Protein AF-W9RQX9-F1 (afdb_monomer_lite)

Organism: NCBI:txid981085

Radius of gyration: 17.42 Å; chains: 1; bounding box: 32×31×43 Å

Foldseek 3Di:
DVPVVVVCVVPVPPDDPVVVCVVVVVVVVVVVCCCVPPVLVVCCVVPNNVVSVVVVVVVVVVVVVVVVVVVVVDPPVPPD

pLDDT: mean 82.2, std 16.22, range [45.97, 96.62]

Structure (mmCIF, N/CA/C/O backbone):
data_AF-W9RQX9-F1
#
_entry.id   AF-W9RQX9-F1
#
loop_
_atom_site.group_PDB
_atom_site.id
_atom_site.type_symbol
_atom_site.label_atom_id
_atom_site.label_alt_id
_atom_site.label_comp_id
_atom_site.label_asym_id
_atom_site.label_entity_id
_atom_site.label_seq_id
_atom_site.pdbx_PDB_ins_code
_atom_site.Cartn_x
_atom_site.Cartn_y
_atom_site.Cartn_z
_atom_site.occupancy
_atom_site.B_iso_or_equiv
_atom_site.auth_seq_id
_atom_site.auth_comp_id
_atom_site.auth_asym_id
_atom_site.auth_atom_id
_atom_site.pdbx_PDB_model_num
ATOM 1 N N . MET A 1 1 ? 0.405 -20.962 -22.462 1.00 50.44 1 MET A N 1
ATOM 2 C CA . MET A 1 1 ? 0.721 -20.335 -23.768 1.00 50.44 1 MET A CA 1
ATOM 3 C C . MET A 1 1 ? -0.254 -19.232 -24.217 1.00 50.44 1 MET A C 1
ATOM 5 O O . MET A 1 1 ? 0.061 -18.543 -25.171 1.00 50.44 1 MET A O 1
ATOM 9 N N . MET A 1 2 ? -1.406 -19.007 -23.560 1.00 45.97 2 MET A N 1
ATOM 10 C CA . MET A 1 2 ? -2.360 -17.944 -23.957 1.00 45.97 2 MET A CA 1
ATOM 11 C C . MET A 1 2 ? -2.189 -16.620 -23.176 1.00 45.97 2 MET A C 1
ATOM 13 O O . MET A 1 2 ? -2.632 -15.573 -23.632 1.00 45.97 2 MET A O 1
ATOM 17 N N . VAL A 1 3 ? -1.522 -16.651 -22.014 1.00 53.34 3 VAL A N 1
ATOM 18 C CA . VAL A 1 3 ? -1.368 -15.487 -21.114 1.00 53.34 3 VAL A CA 1
ATOM 19 C C . VAL A 1 3 ? -0.229 -14.553 -21.555 1.00 53.34 3 VAL A C 1
ATOM 21 O O . VAL A 1 3 ? -0.382 -13.335 -21.504 1.00 53.34 3 VAL A O 1
ATOM 24 N N . THR A 1 4 ? 0.870 -15.102 -22.083 1.00 54.78 4 THR A N 1
ATOM 25 C CA . THR A 1 4 ? 2.048 -14.337 -22.539 1.00 54.78 4 THR A CA 1
ATOM 26 C C . THR A 1 4 ? 1.714 -13.358 -23.670 1.00 54.78 4 THR A C 1
ATOM 28 O O . THR A 1 4 ? 2.217 -12.238 -23.691 1.00 54.78 4 THR A O 1
ATOM 31 N N . PHE A 1 5 ? 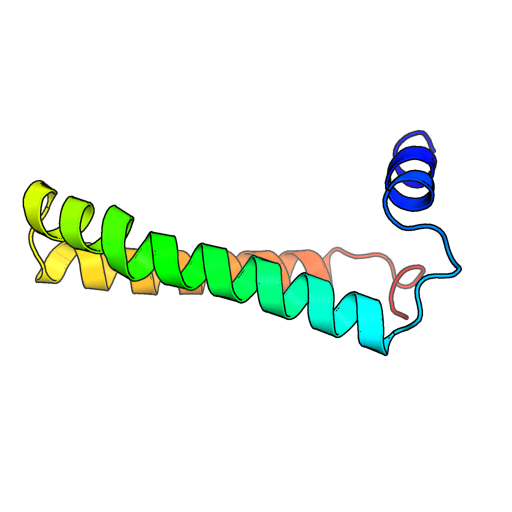0.786 -13.729 -24.559 1.00 51.09 5 PHE A N 1
ATOM 32 C CA . PHE A 1 5 ? 0.338 -12.863 -25.652 1.00 51.09 5 PHE A CA 1
ATOM 33 C C . PHE A 1 5 ? -0.376 -11.598 -25.166 1.00 51.09 5 PHE A C 1
ATOM 35 O O . PHE A 1 5 ? -0.355 -10.601 -25.865 1.00 51.09 5 PHE A O 1
ATOM 42 N N . ARG A 1 6 ? -1.004 -11.581 -23.987 1.00 50.59 6 ARG A N 1
ATOM 43 C CA . ARG A 1 6 ? -1.786 -10.410 -23.556 1.00 50.59 6 ARG A CA 1
ATOM 44 C C . ARG A 1 6 ? -0.928 -9.366 -22.841 1.00 50.59 6 ARG A C 1
ATOM 46 O O . ARG A 1 6 ? -1.138 -8.176 -23.042 1.00 50.59 6 ARG A O 1
ATOM 53 N N . ALA A 1 7 ? 0.065 -9.812 -22.072 1.00 53.38 7 ALA A N 1
ATOM 54 C CA . ALA A 1 7 ? 1.034 -8.930 -21.424 1.00 53.38 7 ALA A CA 1
ATOM 55 C C . ALA A 1 7 ? 1.963 -8.249 -22.444 1.00 53.38 7 ALA A C 1
ATOM 57 O O . ALA A 1 7 ? 2.192 -7.052 -22.331 1.00 53.38 7 ALA A O 1
ATOM 58 N N . ALA A 1 8 ? 2.402 -8.968 -23.483 1.00 54.75 8 ALA A N 1
ATOM 59 C CA . ALA A 1 8 ? 3.260 -8.423 -24.541 1.00 54.75 8 ALA A CA 1
ATOM 60 C C . ALA A 1 8 ? 2.572 -7.369 -25.435 1.00 54.75 8 ALA A C 1
ATOM 62 O O . ALA A 1 8 ? 3.242 -6.536 -26.037 1.00 54.75 8 ALA A O 1
ATOM 63 N N . TYR A 1 9 ? 1.237 -7.391 -25.529 1.00 54.69 9 TYR A N 1
ATOM 64 C CA . TYR A 1 9 ? 0.467 -6.345 -26.218 1.00 54.69 9 TYR A CA 1
ATOM 65 C C . TYR A 1 9 ? 0.138 -5.155 -25.305 1.00 54.69 9 TYR A C 1
ATOM 67 O O . TYR A 1 9 ? -0.037 -4.045 -25.800 1.00 54.69 9 TYR A O 1
ATOM 75 N N . LEU A 1 10 ? 0.037 -5.375 -23.988 1.00 62.47 10 LEU A N 1
ATOM 76 C CA . LEU A 1 10 ? -0.205 -4.315 -23.003 1.00 62.47 10 LEU A CA 1
ATOM 77 C C . LEU A 1 10 ? 1.083 -3.535 -22.678 1.00 62.47 10 LEU A C 1
ATOM 79 O O . LEU A 1 10 ? 1.046 -2.320 -22.511 1.00 62.47 10 LEU A O 1
ATOM 83 N N . PHE A 1 11 ? 2.215 -4.238 -22.633 1.00 62.09 11 PHE A N 1
ATOM 84 C CA . PHE A 1 11 ? 3.563 -3.697 -22.513 1.00 62.09 11 PHE A CA 1
ATOM 85 C C . PHE A 1 11 ? 4.331 -4.085 -23.776 1.00 62.09 11 PHE A C 1
ATOM 87 O O . PHE A 1 11 ? 4.915 -5.173 -23.816 1.00 62.09 11 PHE A O 1
ATOM 94 N N . PRO A 1 12 ? 4.311 -3.251 -24.834 1.00 58.50 12 PRO A N 1
ATOM 95 C CA . PRO A 1 12 ? 5.151 -3.508 -25.990 1.00 58.50 12 PRO A CA 1
ATOM 96 C C . PRO A 1 12 ? 6.592 -3.622 -25.494 1.00 58.50 12 PRO A C 1
ATOM 98 O O . PRO A 1 12 ? 7.041 -2.806 -24.687 1.00 58.50 12 PRO A O 1
ATOM 101 N N . SER A 1 13 ? 7.320 -4.628 -25.975 1.00 58.44 13 SER A N 1
ATOM 102 C CA . SER A 1 13 ? 8.716 -4.944 -25.628 1.00 58.44 13 SER A CA 1
ATOM 103 C C . SER A 1 13 ? 9.732 -3.845 -26.008 1.00 58.44 13 SER A C 1
ATOM 105 O O . SER A 1 13 ? 10.921 -4.107 -26.143 1.00 58.44 13 SER A O 1
ATOM 107 N N . SER A 1 14 ? 9.256 -2.616 -26.211 1.00 59.28 14 SER A N 1
ATOM 108 C CA . SER A 1 14 ? 9.966 -1.409 -26.618 1.00 59.28 14 SER A CA 1
ATOM 109 C C . SER A 1 14 ? 9.717 -0.211 -25.687 1.00 59.28 14 SER A C 1
ATOM 111 O O . SER A 1 14 ? 10.104 0.903 -26.036 1.00 59.28 14 SER A O 1
ATOM 113 N N . LEU A 1 15 ? 9.034 -0.381 -24.546 1.00 66.81 15 LEU A N 1
ATOM 114 C CA . LEU A 1 15 ? 8.969 0.672 -23.526 1.00 66.81 15 LEU A CA 1
ATOM 115 C C . LEU A 1 15 ? 10.349 0.826 -22.886 1.00 66.81 15 LEU A C 1
ATOM 117 O O . LEU A 1 15 ? 10.907 -0.152 -22.389 1.00 6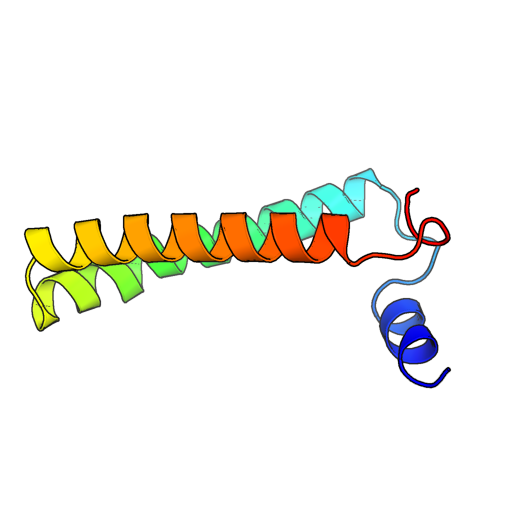6.81 15 LEU A O 1
ATOM 121 N N . SER A 1 16 ? 10.900 2.044 -22.908 1.00 79.31 16 SER A N 1
ATOM 122 C CA . SER A 1 16 ? 12.165 2.298 -22.224 1.00 79.31 16 SER A CA 1
ATOM 123 C C . SER A 1 16 ? 11.985 2.075 -20.715 1.00 79.31 16 SER A C 1
ATOM 125 O O . SER A 1 16 ? 10.929 2.438 -20.176 1.00 79.31 16 SER A O 1
ATOM 127 N N . PRO A 1 17 ? 12.978 1.481 -20.028 1.00 81.00 17 PRO A N 1
ATOM 128 C CA . PRO A 1 17 ? 12.907 1.221 -18.592 1.00 81.00 17 PRO A CA 1
ATOM 129 C C . PRO A 1 17 ? 12.514 2.462 -17.786 1.00 81.00 17 PRO A C 1
ATOM 131 O O . PRO A 1 17 ? 11.671 2.363 -16.899 1.00 81.00 17 PRO A O 1
ATOM 134 N N . GLU A 1 18 ? 12.997 3.650 -18.169 1.00 85.75 18 GLU A N 1
ATOM 135 C CA . GLU A 1 18 ? 12.649 4.899 -17.482 1.00 85.75 18 GLU A CA 1
ATOM 136 C C . GLU A 1 18 ? 11.154 5.240 -17.572 1.00 85.75 18 GLU A C 1
ATOM 138 O O . GLU A 1 18 ? 10.562 5.733 -16.611 1.00 85.75 18 GLU A O 1
ATOM 143 N N . ILE A 1 19 ? 10.517 4.983 -18.719 1.00 85.88 19 ILE A N 1
ATOM 144 C CA . ILE A 1 19 ? 9.081 5.239 -18.888 1.00 85.88 19 ILE A CA 1
ATOM 145 C C . ILE A 1 19 ? 8.283 4.202 -18.101 1.00 85.88 19 ILE A C 1
ATOM 147 O O . ILE A 1 19 ? 7.278 4.553 -17.486 1.00 85.88 19 ILE A O 1
ATOM 151 N N . LEU A 1 20 ? 8.721 2.941 -18.084 1.00 85.88 20 LEU A N 1
ATOM 152 C CA . LEU A 1 20 ? 8.052 1.888 -17.323 1.00 85.88 20 LEU A CA 1
ATOM 153 C C . LEU A 1 20 ? 8.105 2.162 -15.816 1.00 85.88 20 LEU A C 1
ATOM 155 O O . LEU A 1 20 ? 7.072 2.099 -15.153 1.00 85.88 20 LEU A O 1
ATOM 159 N N . GLU A 1 21 ? 9.270 2.527 -15.286 1.00 88.00 21 GLU A N 1
ATOM 160 C CA . GLU A 1 21 ? 9.440 2.922 -13.885 1.00 88.00 21 GLU A CA 1
ATOM 161 C C . GLU A 1 21 ? 8.599 4.157 -13.545 1.00 88.00 21 GLU A C 1
ATOM 163 O O . GLU A 1 21 ? 7.903 4.172 -12.528 1.00 88.00 21 GLU A O 1
ATOM 168 N N . GLY A 1 22 ? 8.584 5.165 -14.425 1.00 90.12 22 GLY A N 1
ATOM 169 C CA . GLY A 1 22 ? 7.751 6.358 -14.263 1.00 90.12 22 GLY A CA 1
ATOM 170 C C . GLY A 1 22 ? 6.251 6.048 -14.257 1.00 90.12 22 GLY A C 1
ATOM 171 O O . GLY A 1 22 ? 5.511 6.550 -13.407 1.00 90.12 22 GLY A O 1
ATOM 172 N N . LEU A 1 23 ? 5.789 5.180 -15.159 1.00 90.44 23 LEU A N 1
ATOM 173 C CA . LEU A 1 23 ? 4.394 4.740 -15.222 1.00 90.44 23 LEU A CA 1
ATOM 174 C C . LEU A 1 23 ? 4.010 3.930 -13.980 1.00 90.44 23 LEU A C 1
ATOM 176 O O . LEU A 1 23 ? 3.006 4.250 -13.342 1.00 90.44 23 LEU A O 1
ATOM 180 N N . LEU A 1 24 ? 4.816 2.941 -13.586 1.00 90.69 24 LEU A N 1
ATOM 181 C CA . LEU A 1 24 ? 4.569 2.130 -12.388 1.00 90.69 24 LEU A CA 1
ATOM 182 C C . LEU A 1 24 ? 4.578 2.985 -11.116 1.00 90.69 24 LEU A C 1
ATOM 184 O O . LEU A 1 24 ? 3.686 2.844 -10.278 1.00 90.69 24 LEU A O 1
ATOM 188 N N . GLY A 1 25 ? 5.523 3.920 -11.001 1.00 93.38 25 GLY A N 1
ATOM 189 C CA . GLY A 1 25 ? 5.591 4.873 -9.896 1.00 93.38 25 GLY A CA 1
ATOM 190 C C . GLY A 1 25 ? 4.369 5.790 -9.836 1.00 93.38 25 GLY A C 1
ATOM 191 O O . GLY A 1 25 ? 3.797 5.977 -8.764 1.00 93.38 25 GLY A O 1
ATOM 192 N N . SER A 1 26 ? 3.912 6.314 -10.979 1.00 94.81 26 SER A N 1
ATOM 193 C CA . SER A 1 26 ? 2.719 7.172 -11.029 1.00 94.81 26 SER A CA 1
ATOM 194 C C . SER A 1 26 ? 1.440 6.433 -10.622 1.00 94.81 26 SER A C 1
ATOM 196 O O . SER A 1 26 ? 0.695 6.922 -9.772 1.00 94.81 26 SER A O 1
ATOM 198 N N . VAL A 1 27 ? 1.206 5.230 -11.155 1.00 94.94 27 VAL A N 1
ATOM 199 C CA . VAL A 1 27 ? 0.022 4.418 -10.828 1.00 94.94 27 VAL A CA 1
ATOM 200 C C . VAL A 1 27 ? 0.065 3.965 -9.369 1.00 94.94 27 VAL A C 1
ATOM 202 O O . VAL A 1 27 ? -0.939 4.072 -8.662 1.00 94.94 27 VAL A O 1
ATOM 205 N N . GLY A 1 28 ? 1.233 3.524 -8.891 1.00 93.94 28 GLY A N 1
ATOM 206 C CA . GLY A 1 28 ? 1.441 3.181 -7.484 1.00 93.94 28 GLY A CA 1
ATOM 207 C C . GLY A 1 28 ? 1.178 4.368 -6.555 1.00 93.94 28 GLY A C 1
ATOM 208 O O . GLY A 1 28 ? 0.494 4.220 -5.542 1.00 93.94 28 GLY A O 1
ATOM 209 N N . GLY A 1 29 ? 1.642 5.562 -6.933 1.00 94.25 29 GLY A N 1
ATOM 210 C CA . GLY A 1 29 ? 1.418 6.802 -6.192 1.00 94.25 29 GLY A CA 1
ATOM 211 C C . GLY A 1 29 ? -0.058 7.192 -6.099 1.00 94.25 29 GLY A C 1
ATOM 212 O O . GLY A 1 29 ? -0.541 7.489 -5.006 1.00 94.25 29 GLY A O 1
ATOM 213 N N . VAL A 1 30 ? -0.801 7.137 -7.210 1.00 96.44 30 VAL A N 1
ATOM 214 C CA . VAL A 1 30 ? -2.250 7.416 -7.218 1.00 96.44 30 VAL A CA 1
ATOM 215 C C . VAL A 1 30 ? -2.997 6.425 -6.327 1.00 96.44 30 VAL A C 1
ATOM 217 O O . VAL A 1 30 ? -3.830 6.836 -5.520 1.00 96.44 30 VAL A O 1
ATOM 220 N N . MET A 1 31 ? -2.670 5.133 -6.408 1.00 94.44 31 MET A N 1
ATOM 221 C CA . MET A 1 31 ? -3.319 4.113 -5.584 1.00 94.44 31 MET A CA 1
ATOM 222 C C . MET A 1 31 ? -3.027 4.307 -4.089 1.00 94.44 31 MET A C 1
ATOM 224 O O . MET A 1 31 ? -3.936 4.186 -3.265 1.00 94.44 31 MET A O 1
ATOM 228 N N . ALA A 1 32 ? -1.791 4.664 -3.726 1.00 93.94 32 ALA A N 1
ATOM 229 C CA . ALA A 1 32 ? -1.432 4.993 -2.347 1.00 93.94 32 ALA A CA 1
ATOM 230 C C . ALA A 1 32 ? -2.194 6.229 -1.842 1.00 93.94 32 ALA A C 1
ATOM 232 O O . ALA A 1 32 ? -2.736 6.204 -0.737 1.00 93.94 32 ALA A O 1
ATOM 233 N N . PHE A 1 33 ? -2.294 7.282 -2.659 1.00 94.56 33 PHE A N 1
ATOM 234 C CA . PHE A 1 33 ? -3.036 8.494 -2.313 1.00 94.56 33 PHE A CA 1
ATOM 235 C C . PHE A 1 33 ? -4.525 8.212 -2.081 1.00 94.56 33 PHE A C 1
ATOM 237 O O . PHE A 1 33 ? -5.044 8.552 -1.021 1.00 94.56 33 PHE A O 1
ATOM 244 N N . LEU A 1 34 ? -5.196 7.536 -3.019 1.00 94.19 34 LEU A N 1
ATOM 245 C CA . LEU A 1 34 ? -6.613 7.173 -2.882 1.00 94.19 34 LEU A CA 1
ATOM 246 C C . LEU A 1 34 ? -6.846 6.276 -1.662 1.00 94.19 34 LEU A C 1
ATOM 248 O O . LEU A 1 34 ? -7.797 6.472 -0.907 1.00 94.19 34 LEU A O 1
ATOM 252 N N . THR A 1 35 ? -5.943 5.328 -1.408 1.00 92.19 35 THR A N 1
ATOM 253 C CA . THR A 1 35 ? -6.056 4.455 -0.235 1.00 92.19 35 THR A CA 1
ATOM 254 C C . THR A 1 35 ? -5.949 5.253 1.063 1.00 92.19 35 THR A C 1
ATOM 256 O O . THR A 1 35 ? -6.745 5.039 1.969 1.00 92.19 35 THR A O 1
ATOM 259 N N . LEU A 1 36 ? -5.006 6.193 1.167 1.00 91.62 36 LEU A N 1
ATOM 260 C CA . LEU A 1 36 ? -4.815 6.995 2.380 1.00 91.62 36 LEU A CA 1
ATOM 261 C C . LEU A 1 36 ? -5.867 8.094 2.561 1.00 91.62 36 LEU A C 1
ATOM 263 O O . LEU A 1 36 ? -6.174 8.440 3.698 1.00 91.62 36 LEU A O 1
ATOM 267 N N . HIS A 1 37 ? -6.394 8.652 1.471 1.00 91.88 37 HIS A N 1
ATOM 268 C CA . HIS A 1 37 ? -7.310 9.792 1.510 1.00 91.88 37 HIS A CA 1
ATOM 269 C C . HIS A 1 37 ? -8.789 9.388 1.477 1.00 91.88 37 HIS A C 1
ATOM 271 O O . HIS A 1 37 ? -9.628 10.105 2.009 1.00 91.88 37 HIS A O 1
ATOM 277 N N . GLU A 1 38 ? -9.129 8.249 0.876 1.00 90.62 38 GLU A N 1
ATOM 278 C CA . GLU A 1 38 ? -10.521 7.805 0.753 1.00 90.62 38 GLU A CA 1
ATOM 279 C C . GLU A 1 38 ? -10.772 6.527 1.546 1.00 90.62 38 GLU A C 1
ATOM 281 O O . GLU A 1 38 ? -11.630 6.497 2.429 1.00 90.62 38 GLU A O 1
ATOM 286 N N . MET A 1 39 ? -9.998 5.470 1.283 1.00 91.75 39 MET A N 1
ATOM 287 C CA . MET A 1 39 ? -10.289 4.155 1.864 1.00 91.75 39 MET A CA 1
ATOM 288 C C . MET A 1 39 ? -9.923 4.062 3.350 1.00 91.75 39 MET A C 1
ATOM 290 O O . MET A 1 39 ? -10.657 3.453 4.127 1.00 91.75 39 MET A O 1
ATOM 294 N N . LEU A 1 40 ? -8.809 4.667 3.769 1.00 90.56 40 LEU A N 1
ATOM 295 C CA . LEU A 1 40 ? -8.349 4.644 5.157 1.00 90.56 40 LEU A CA 1
ATOM 296 C C . LEU A 1 40 ? -9.251 5.476 6.085 1.00 90.56 40 LEU A C 1
ATOM 298 O O . LEU A 1 40 ? -9.614 4.950 7.139 1.00 90.56 40 LEU A O 1
ATOM 302 N N . PRO A 1 41 ? -9.683 6.704 5.723 1.00 91.06 41 PRO A N 1
ATOM 303 C CA . PRO A 1 41 ? -10.651 7.450 6.524 1.00 91.06 41 PRO A CA 1
ATOM 304 C C . PRO A 1 41 ? -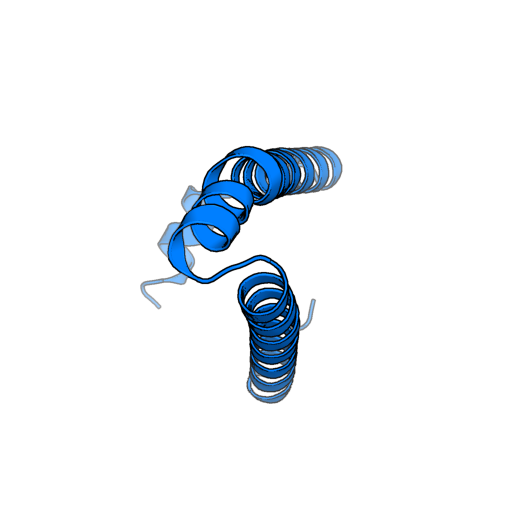11.995 6.730 6.606 1.00 91.06 41 PRO A C 1
ATOM 306 O O . PRO A 1 41 ? -12.537 6.598 7.697 1.00 91.06 41 PRO A O 1
ATOM 309 N N . LEU A 1 42 ? -12.471 6.140 5.503 1.00 91.62 42 LEU A N 1
ATOM 310 C CA . LEU A 1 42 ? -13.682 5.317 5.521 1.00 91.62 42 LEU A CA 1
ATOM 311 C C . LEU A 1 42 ? -13.546 4.111 6.467 1.00 91.62 42 LEU A C 1
ATOM 313 O O . LEU A 1 42 ? -14.471 3.788 7.210 1.00 91.62 42 LEU A O 1
ATOM 317 N N . ALA A 1 43 ? -12.385 3.449 6.483 1.00 91.31 43 ALA A N 1
ATOM 318 C CA . ALA A 1 43 ? -12.112 2.356 7.415 1.00 91.31 43 ALA A CA 1
ATOM 319 C C . ALA A 1 43 ? -12.038 2.837 8.876 1.00 91.31 43 ALA A C 1
ATOM 321 O O . ALA A 1 43 ? -12.444 2.106 9.785 1.00 91.31 43 ALA A O 1
ATOM 322 N N . PHE A 1 44 ? -11.542 4.056 9.114 1.00 94.56 44 PHE A N 1
ATOM 323 C CA . PHE A 1 44 ? -11.548 4.687 10.436 1.00 94.56 44 PHE A CA 1
ATOM 324 C C . PHE A 1 44 ? -12.968 4.990 10.904 1.00 94.56 44 PHE A C 1
ATOM 326 O O . PHE A 1 44 ? -13.282 4.675 12.052 1.00 94.56 44 PHE A O 1
ATOM 333 N N . ASP A 1 45 ? -13.820 5.503 10.020 1.00 93.31 45 ASP A N 1
ATOM 334 C CA . ASP A 1 45 ? -15.225 5.787 10.315 1.00 93.31 45 ASP A CA 1
ATOM 335 C C . ASP A 1 45 ? -16.036 4.503 10.547 1.00 93.31 45 ASP A C 1
ATOM 337 O O . ASP A 1 45 ? -16.914 4.471 11.408 1.00 93.31 45 ASP A O 1
ATOM 341 N N . TYR A 1 46 ? -15.723 3.418 9.830 1.00 92.44 46 TYR A N 1
ATOM 342 C CA . TYR A 1 46 ? -16.455 2.152 9.932 1.00 92.44 46 TYR A CA 1
ATOM 343 C C . TYR A 1 46 ? -16.034 1.278 11.126 1.00 92.44 46 TYR A C 1
ATOM 345 O O . TYR A 1 46 ? -16.882 0.764 11.853 1.00 92.44 46 TYR A O 1
ATOM 353 N N . ALA A 1 47 ? -14.728 1.072 11.331 1.00 90.12 47 ALA A N 1
ATOM 354 C CA . ALA A 1 47 ? -14.192 0.106 12.304 1.00 90.12 47 ALA A CA 1
ATOM 355 C C . ALA A 1 47 ? -13.402 0.751 13.459 1.00 90.12 47 ALA A C 1
ATOM 357 O O . ALA A 1 47 ? -12.988 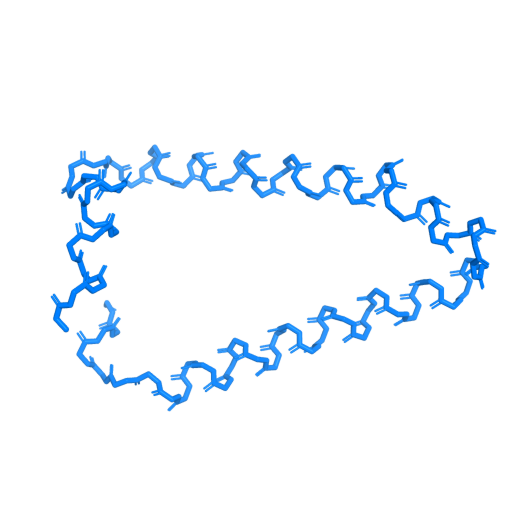0.064 14.399 1.00 90.12 47 ALA A O 1
ATOM 358 N N . GLY A 1 48 ? -13.173 2.062 13.401 1.00 91.19 48 GLY A N 1
ATOM 359 C CA . GLY A 1 48 ? -12.337 2.790 14.345 1.00 91.19 48 GLY A CA 1
ATOM 360 C C . GLY A 1 48 ? -10.845 2.731 14.006 1.00 91.19 48 GLY A C 1
ATOM 361 O O . GLY A 1 48 ? -10.303 1.737 13.513 1.00 91.19 48 GLY A O 1
ATOM 362 N N . GLN A 1 49 ? -10.140 3.806 14.356 1.00 89.44 49 GLN A N 1
ATOM 363 C CA . GLN A 1 49 ? -8.739 4.038 13.990 1.00 89.44 49 GLN A CA 1
ATOM 364 C C . GLN A 1 49 ? -7.789 2.898 14.403 1.00 89.44 49 GLN A C 1
ATOM 366 O O . GLN A 1 49 ? -6.965 2.443 13.612 1.00 89.44 49 GLN A O 1
ATOM 371 N N . LYS A 1 50 ? -7.913 2.383 15.636 1.00 89.50 50 LYS A N 1
ATOM 372 C CA . LYS A 1 50 ? -7.014 1.330 16.147 1.00 89.50 50 LYS A CA 1
ATOM 373 C C . LYS A 1 50 ? -7.151 0.005 15.395 1.00 89.50 50 LYS A C 1
ATOM 375 O O . LYS A 1 50 ? -6.152 -0.695 15.251 1.00 89.50 50 LYS A O 1
ATOM 380 N N . GLN A 1 51 ? -8.358 -0.363 14.965 1.00 92.12 51 GLN A N 1
ATOM 381 C CA . GLN A 1 51 ? -8.588 -1.629 14.261 1.00 92.12 51 GLN A CA 1
ATOM 382 C C . GLN A 1 51 ? -8.168 -1.523 12.800 1.00 92.12 51 GLN A C 1
ATOM 384 O O . GLN A 1 51 ? -7.456 -2.392 12.304 1.00 92.12 51 GLN A O 1
ATOM 389 N N . ALA A 1 52 ? -8.521 -0.421 12.143 1.00 93.44 52 ALA A N 1
ATOM 390 C CA . ALA A 1 52 ? -8.148 -0.169 10.760 1.00 93.44 52 ALA A CA 1
ATOM 391 C C . ALA A 1 52 ? -6.625 -0.125 10.560 1.00 93.44 52 ALA A C 1
ATOM 393 O O . ALA A 1 52 ? -6.115 -0.782 9.659 1.00 93.44 52 ALA A O 1
ATOM 394 N N . ILE A 1 53 ? -5.874 0.551 11.440 1.00 92.50 53 ILE A N 1
ATOM 395 C CA . ILE A 1 53 ? -4.403 0.566 11.356 1.00 92.50 53 ILE A CA 1
ATOM 396 C C . ILE A 1 53 ? -3.836 -0.854 11.492 1.00 92.50 53 ILE A C 1
ATOM 398 O O . ILE A 1 53 ? -3.000 -1.262 10.688 1.00 92.50 53 ILE A O 1
ATOM 402 N N . LYS A 1 54 ? -4.314 -1.643 12.465 1.00 94.25 54 LYS A N 1
ATOM 403 C CA . LYS A 1 54 ? -3.878 -3.041 12.631 1.00 94.25 54 LYS A CA 1
ATOM 404 C C . LYS A 1 54 ? -4.183 -3.884 11.393 1.00 94.25 54 LYS A C 1
ATOM 406 O O . LYS A 1 54 ? -3.327 -4.655 10.970 1.00 94.25 54 LYS A O 1
ATOM 411 N N . ALA A 1 55 ? -5.369 -3.720 10.810 1.00 94.12 55 ALA A N 1
ATOM 412 C CA . ALA A 1 55 ? -5.775 -4.423 9.599 1.00 94.12 55 ALA A CA 1
ATOM 413 C C . ALA A 1 55 ? -4.907 -4.042 8.389 1.00 94.12 55 ALA A C 1
ATOM 415 O O . ALA A 1 55 ? -4.514 -4.922 7.631 1.00 94.12 55 ALA A O 1
ATOM 416 N N . VAL A 1 56 ? -4.538 -2.766 8.245 1.00 92.81 56 VAL A N 1
ATOM 417 C CA . VAL A 1 56 ? -3.636 -2.294 7.181 1.00 92.81 56 VAL A CA 1
ATOM 418 C C . VAL A 1 56 ? -2.247 -2.917 7.316 1.00 92.81 56 VAL A C 1
ATOM 420 O O . VAL A 1 56 ? -1.733 -3.469 6.347 1.00 92.81 56 VAL A O 1
ATOM 423 N N . PHE A 1 57 ? -1.656 -2.910 8.515 1.00 9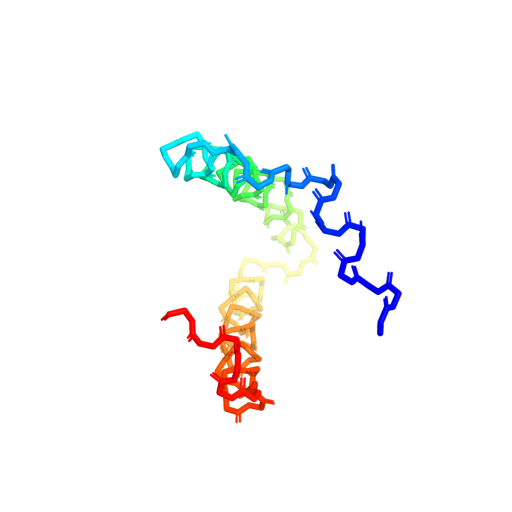4.44 57 PHE A N 1
ATOM 424 C CA . PHE A 1 57 ? -0.359 -3.562 8.739 1.00 94.44 57 PHE A CA 1
ATOM 425 C C . PHE A 1 57 ? -0.415 -5.072 8.500 1.00 94.44 57 PHE A C 1
ATOM 427 O O . PHE A 1 57 ? 0.492 -5.625 7.879 1.00 94.44 57 PHE A O 1
ATOM 434 N N . LEU A 1 58 ? -1.488 -5.734 8.939 1.00 96.56 58 LEU A N 1
ATOM 435 C CA . LEU A 1 58 ? -1.681 -7.161 8.698 1.00 96.56 58 LEU A CA 1
ATOM 436 C C . LEU A 1 58 ? -1.836 -7.468 7.201 1.00 96.56 58 LEU A C 1
ATOM 438 O O . LEU A 1 58 ? -1.228 -8.413 6.705 1.00 96.56 58 LEU A O 1
ATOM 442 N N . GLY A 1 59 ? -2.601 -6.653 6.471 1.00 94.56 59 GLY A N 1
ATOM 443 C CA . GLY A 1 59 ? -2.785 -6.784 5.027 1.00 94.56 59 GLY A CA 1
ATOM 444 C C . GLY A 1 59 ? -1.484 -6.583 4.249 1.00 94.56 59 GLY A C 1
ATOM 445 O O . GLY A 1 59 ? -1.167 -7.384 3.373 1.00 94.56 59 GLY A O 1
ATOM 446 N N . MET A 1 60 ? -0.683 -5.577 4.615 1.00 94.19 60 MET A N 1
ATOM 447 C CA . MET A 1 60 ? 0.642 -5.365 4.016 1.00 94.19 60 MET A CA 1
ATOM 448 C C . MET A 1 60 ? 1.589 -6.540 4.290 1.00 94.19 60 MET A C 1
ATOM 450 O O . MET A 1 60 ? 2.285 -6.989 3.380 1.00 94.19 60 MET A O 1
ATOM 454 N N . ALA A 1 61 ? 1.581 -7.088 5.510 1.00 96.19 61 ALA A N 1
ATOM 455 C CA . ALA A 1 61 ? 2.368 -8.273 5.846 1.00 96.19 61 ALA A CA 1
ATOM 456 C C . ALA A 1 61 ? 1.933 -9.504 5.033 1.00 96.19 61 ALA A C 1
ATOM 458 O O . ALA A 1 61 ? 2.780 -10.232 4.518 1.00 96.19 61 ALA A O 1
ATOM 459 N N . PHE A 1 62 ? 0.624 -9.712 4.863 1.00 96.62 62 PHE A N 1
ATOM 460 C CA . PHE A 1 62 ? 0.082 -10.812 4.064 1.00 96.62 62 PHE A CA 1
ATOM 461 C C . PHE A 1 62 ? 0.441 -10.687 2.577 1.00 96.62 62 PHE A C 1
ATOM 463 O O . PHE A 1 62 ? 0.824 -11.675 1.949 1.00 96.62 62 PHE A O 1
ATOM 470 N N . MET A 1 63 ? 0.371 -9.475 2.020 1.00 93.12 63 MET A N 1
ATOM 471 C CA . MET A 1 63 ? 0.775 -9.209 0.637 1.00 93.12 63 MET A CA 1
ATOM 472 C C . MET A 1 63 ? 2.266 -9.496 0.428 1.00 93.12 63 MET A C 1
ATOM 474 O O . MET A 1 63 ? 2.634 -10.169 -0.530 1.00 93.12 63 MET A O 1
ATOM 478 N N . SER A 1 64 ? 3.119 -9.056 1.358 1.00 94.06 64 SER A N 1
ATOM 479 C CA . SER A 1 64 ? 4.558 -9.344 1.328 1.00 94.06 64 SER A CA 1
ATOM 480 C C . SER A 1 64 ? 4.849 -10.847 1.415 1.00 94.06 64 SER A C 1
ATOM 482 O O . SER A 1 64 ? 5.585 -11.384 0.591 1.00 94.06 64 SER A O 1
ATOM 484 N N . ALA A 1 65 ? 4.200 -11.563 2.338 1.00 95.88 65 ALA A N 1
ATOM 485 C CA . ALA A 1 65 ? 4.337 -13.017 2.447 1.00 95.88 65 ALA A CA 1
ATOM 486 C C . ALA A 1 65 ? 3.875 -13.745 1.173 1.00 95.88 65 ALA A C 1
ATOM 488 O O . ALA A 1 65 ? 4.491 -14.724 0.758 1.00 95.88 65 ALA A O 1
ATOM 489 N N . SER A 1 66 ? 2.818 -13.244 0.529 1.00 93.44 66 SER A N 1
ATOM 490 C CA . SER A 1 66 ? 2.322 -13.783 -0.741 1.00 93.44 66 SER A CA 1
ATOM 491 C C . SER A 1 66 ? 3.325 -13.576 -1.875 1.00 93.44 66 SER A C 1
ATOM 493 O O . SER A 1 66 ? 3.531 -14.491 -2.664 1.00 93.44 66 SER A O 1
ATOM 495 N N . LEU A 1 67 ? 3.980 -12.412 -1.941 1.00 91.44 67 LEU A N 1
ATOM 496 C CA . LEU A 1 67 ? 5.045 -12.147 -2.914 1.00 91.44 67 LEU A CA 1
ATOM 497 C C . LEU A 1 67 ? 6.275 -13.022 -2.667 1.00 91.44 67 LEU A C 1
ATOM 499 O O . LEU A 1 67 ? 6.815 -13.572 -3.616 1.00 91.44 67 LEU A O 1
ATOM 503 N N . TYR A 1 68 ? 6.661 -13.228 -1.409 1.00 91.00 68 TYR A N 1
ATOM 504 C CA . TYR A 1 68 ? 7.753 -14.138 -1.061 1.00 91.00 68 TYR A CA 1
ATOM 505 C C . TYR A 1 68 ? 7.443 -15.590 -1.456 1.00 91.00 68 TYR A C 1
ATOM 507 O O . TYR A 1 68 ? 8.282 -16.306 -1.999 1.00 91.00 68 TYR A O 1
ATOM 515 N N . PHE A 1 69 ? 6.204 -16.033 -1.233 1.00 92.88 69 PHE A N 1
ATOM 516 C CA . PHE A 1 69 ? 5.764 -17.351 -1.685 1.00 92.88 69 PHE A CA 1
ATOM 517 C C . PHE A 1 69 ? 5.660 -17.438 -3.215 1.00 92.88 69 PHE A C 1
ATOM 519 O O . PHE A 1 69 ? 5.893 -18.493 -3.802 1.00 92.88 69 PHE A O 1
ATOM 526 N N . LEU A 1 70 ? 5.318 -16.339 -3.884 1.00 89.62 70 LEU A N 1
ATOM 527 C CA . LEU A 1 70 ? 5.340 -16.279 -5.340 1.00 89.62 70 LEU A CA 1
ATOM 528 C C . LEU A 1 70 ? 6.773 -16.405 -5.866 1.00 89.62 70 LEU A C 1
ATOM 530 O O . LEU A 1 70 ? 6.986 -17.164 -6.802 1.00 89.62 70 LEU A O 1
ATOM 534 N N . GLU A 1 71 ? 7.735 -15.728 -5.237 1.00 87.25 71 GLU A N 1
ATOM 535 C CA . GLU A 1 71 ? 9.163 -15.798 -5.562 1.00 87.25 71 GLU A CA 1
ATOM 536 C C . GLU A 1 71 ? 9.708 -17.225 -5.411 1.00 87.25 71 GLU A C 1
ATOM 538 O O . GLU A 1 71 ? 10.347 -17.724 -6.330 1.00 87.25 71 GLU A O 1
ATOM 543 N N . ILE A 1 72 ? 9.370 -17.936 -4.323 1.00 87.69 72 ILE A N 1
ATOM 544 C CA . ILE A 1 72 ? 9.800 -19.338 -4.144 1.00 87.69 72 ILE A CA 1
ATOM 545 C C . ILE A 1 72 ? 9.144 -20.297 -5.151 1.00 87.69 72 ILE A C 1
ATOM 547 O O . ILE A 1 72 ? 9.696 -21.350 -5.461 1.00 87.69 72 ILE A O 1
ATOM 551 N N . SER A 1 73 ? 7.939 -19.965 -5.624 1.00 82.94 73 SER A N 1
ATOM 552 C CA . SER A 1 73 ? 7.151 -20.812 -6.528 1.00 82.94 73 SER A CA 1
ATOM 553 C C . SER A 1 73 ? 7.421 -20.521 -8.006 1.00 82.94 73 SER A C 1
ATOM 555 O O . SER A 1 73 ? 6.881 -21.217 -8.872 1.00 82.94 73 SER A O 1
ATOM 557 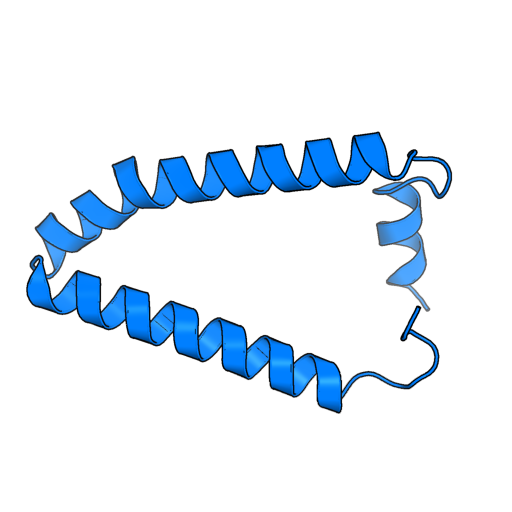N N . LEU A 1 74 ? 8.203 -19.484 -8.315 1.00 81.81 74 LEU A N 1
ATOM 558 C CA . LEU A 1 74 ? 8.470 -19.068 -9.683 1.00 81.81 74 LEU A CA 1
ATOM 559 C C . LEU A 1 74 ? 9.584 -19.943 -10.289 1.00 81.81 74 LEU A C 1
ATOM 561 O O . LEU A 1 74 ? 10.663 -20.033 -9.709 1.00 81.81 74 LEU A O 1
ATOM 565 N N . PRO A 1 75 ? 9.363 -20.596 -11.445 1.00 70.19 75 PRO A N 1
ATOM 566 C CA . PRO A 1 75 ? 10.424 -21.327 -12.136 1.00 70.19 75 PRO A CA 1
ATOM 567 C C . PRO A 1 75 ? 11.539 -20.366 -12.590 1.00 70.19 75 PRO A C 1
ATOM 569 O O . PRO A 1 75 ? 11.239 -19.284 -13.099 1.00 70.19 75 PRO A O 1
ATOM 572 N N . GLU A 1 76 ? 12.807 -20.785 -12.453 1.00 61.84 76 GLU A N 1
ATOM 573 C CA . GLU A 1 76 ? 14.036 -20.015 -12.771 1.00 61.84 76 GLU A CA 1
ATOM 574 C C . GLU A 1 76 ? 14.081 -19.428 -14.199 1.00 61.84 76 GLU A C 1
ATOM 576 O O . GLU A 1 76 ? 14.888 -18.556 -14.490 1.00 61.84 76 GLU A O 1
ATOM 581 N N . GLU A 1 77 ? 13.191 -19.834 -15.107 1.00 56.16 77 GLU A N 1
ATOM 582 C CA . GLU A 1 77 ? 13.137 -19.286 -16.470 1.00 56.16 77 GLU A CA 1
ATOM 583 C C . GLU A 1 77 ? 12.543 -17.864 -16.552 1.00 56.16 77 GLU A C 1
ATOM 585 O O . GLU A 1 77 ? 12.566 -17.248 -17.617 1.00 56.16 77 GLU A O 1
ATOM 590 N N . MET A 1 78 ? 12.011 -17.326 -15.444 1.00 57.78 78 MET A N 1
ATOM 591 C CA . MET A 1 78 ? 11.513 -15.943 -15.345 1.00 57.78 78 MET A CA 1
ATOM 592 C C . MET A 1 78 ? 12.287 -15.061 -14.355 1.00 57.78 78 MET A C 1
ATOM 594 O O . MET A 1 78 ? 11.913 -13.900 -14.177 1.00 57.78 78 MET A O 1
ATOM 598 N N . SER A 1 79 ? 13.342 -15.570 -13.709 1.00 47.66 79 SER A N 1
ATOM 599 C CA . SER A 1 79 ? 14.278 -14.703 -12.988 1.00 47.66 79 SER A CA 1
ATOM 600 C C . SER A 1 79 ? 15.141 -13.978 -14.021 1.00 47.66 79 SER A C 1
ATOM 602 O O . SER A 1 79 ? 16.018 -14.590 -14.629 1.00 47.66 79 SER A O 1
ATOM 604 N N . LEU A 1 80 ? 14.798 -12.712 -14.273 1.00 47.94 80 LEU A N 1
ATOM 605 C CA . LEU A 1 80 ? 15.563 -11.770 -15.098 1.00 47.94 80 LEU A CA 1
ATOM 606 C C . LEU A 1 80 ? 17.019 -11.638 -14.636 1.00 47.94 80 LEU A C 1
ATOM 608 O O . LEU A 1 80 ? 17.239 -11.596 -13.404 1.00 47.94 80 LEU A O 1
#

Secondary structure (DSSP, 8-state):
--SHHHHHHHS-TT--HHHHHHHHHHHHHHHHHHIIIIIHHHHHHHH-HHHHHHHHHHHHHHHHHHHHHHHHHS-GGG--

Sequence (80 aa):
MMVTFRAAYLFPSSLSPEILEGLLGSVGGVMAFLTLHEMLPLAFDYAGQKQAIKAVFLGMAFMSASLYFLEISLPEEMSL